Protein AF-A0A6B2DQP9-F1 (afdb_monomer_lite)

Foldseek 3Di:
DAKDKDADPPFDWDADPPPGDTKGFGIFIAGPVGHTPDTDIDDPVVVVVVVVVPPDDDD

Structure (mmCIF, N/CA/C/O backbone):
data_AF-A0A6B2DQP9-F1
#
_entry.id   AF-A0A6B2DQP9-F1
#
loop_
_atom_site.group_PDB
_atom_site.id
_atom_site.type_symbol
_atom_site.label_atom_id
_atom_site.label_alt_id
_atom_site.label_comp_id
_atom_site.label_asym_id
_atom_site.label_entity_id
_atom_site.label_seq_id
_atom_site.pdbx_PDB_ins_code
_atom_site.Cartn_x
_atom_site.Cartn_y
_atom_site.Cartn_z
_atom_site.occupancy
_atom_site.B_iso_or_equiv
_atom_site.auth_seq_id
_atom_site.auth_comp_id
_atom_site.auth_asym_id
_atom_site.auth_atom_id
_atom_site.pdbx_PDB_model_num
ATOM 1 N N . MET A 1 1 ? -7.851 2.779 23.286 1.00 82.44 1 MET A N 1
ATOM 2 C CA . MET A 1 1 ? -7.795 1.623 22.358 1.00 82.44 1 MET A CA 1
ATOM 3 C C . MET A 1 1 ? -6.372 1.512 21.816 1.00 82.44 1 MET A C 1
ATOM 5 O O . MET A 1 1 ? -5.743 2.555 21.682 1.00 82.44 1 MET A O 1
ATOM 9 N N . PRO A 1 2 ? -5.830 0.310 21.569 1.00 94.19 2 PRO A N 1
ATOM 10 C CA . PRO A 1 2 ? -4.488 0.162 21.006 1.00 94.19 2 PRO A CA 1
ATOM 11 C C . PRO A 1 2 ? -4.464 0.485 19.507 1.00 94.19 2 PRO A C 1
ATOM 13 O O . PRO A 1 2 ? -5.484 0.377 18.823 1.00 94.19 2 PRO A O 1
ATOM 16 N N . ASN A 1 3 ? -3.285 0.838 18.994 1.00 96.62 3 ASN A N 1
ATOM 17 C CA . ASN A 1 3 ? -3.054 0.980 17.558 1.00 96.62 3 ASN A CA 1
ATOM 18 C C . ASN A 1 3 ? -3.192 -0.383 16.865 1.00 96.62 3 ASN A C 1
ATOM 20 O O . ASN A 1 3 ? -2.919 -1.426 17.461 1.00 96.62 3 ASN A O 1
ATOM 24 N N . ARG A 1 4 ? -3.593 -0.381 15.593 1.00 96.06 4 ARG A N 1
ATOM 25 C CA . ARG A 1 4 ? -3.798 -1.605 14.807 1.00 96.06 4 ARG A CA 1
ATOM 26 C C . ARG A 1 4 ? -3.359 -1.423 13.362 1.00 96.06 4 ARG A C 1
ATOM 28 O O . ARG A 1 4 ? -3.441 -0.330 12.805 1.00 96.06 4 ARG A O 1
ATOM 35 N N . VAL A 1 5 ? -2.930 -2.523 12.755 1.00 95.31 5 VAL A N 1
ATOM 36 C CA . VAL A 1 5 ? -2.598 -2.595 11.330 1.00 95.31 5 VAL A CA 1
ATOM 37 C C . VAL A 1 5 ? -3.793 -3.173 10.578 1.00 95.31 5 VAL A C 1
ATOM 39 O O . VAL A 1 5 ? -4.317 -4.221 10.949 1.00 95.31 5 VAL A O 1
ATOM 42 N N . LEU A 1 6 ? -4.229 -2.489 9.524 1.00 94.12 6 LEU A N 1
ATOM 43 C CA . LEU A 1 6 ? -5.335 -2.898 8.662 1.00 94.12 6 LEU A CA 1
ATOM 44 C C . LEU A 1 6 ? -4.815 -3.192 7.258 1.00 94.12 6 LEU A C 1
ATOM 46 O O . LEU A 1 6 ? -4.121 -2.360 6.679 1.00 94.12 6 LEU A O 1
ATOM 50 N N . ILE A 1 7 ? -5.184 -4.342 6.695 1.00 93.25 7 ILE A N 1
ATOM 51 C CA . ILE A 1 7 ? -4.836 -4.703 5.316 1.00 93.25 7 ILE A CA 1
ATOM 52 C C . ILE A 1 7 ? -5.751 -3.958 4.339 1.00 93.25 7 ILE A C 1
ATOM 54 O O . ILE A 1 7 ? -6.976 -4.009 4.454 1.00 93.25 7 ILE A O 1
ATOM 58 N N . SER A 1 8 ? -5.154 -3.283 3.363 1.00 88.19 8 SER A N 1
ATOM 59 C CA . SER A 1 8 ? -5.856 -2.512 2.335 1.00 88.19 8 SER A CA 1
ATOM 60 C C . SER A 1 8 ? -6.074 -3.374 1.093 1.00 88.19 8 SER A C 1
ATOM 62 O O . SER A 1 8 ? -5.235 -3.397 0.199 1.00 88.19 8 SER A O 1
ATOM 64 N N . ARG A 1 9 ? -7.194 -4.105 1.049 1.00 81.44 9 ARG A N 1
ATOM 65 C CA . ARG A 1 9 ? -7.529 -5.002 -0.075 1.00 81.44 9 ARG A CA 1
ATOM 66 C C . ARG A 1 9 ? -7.940 -4.255 -1.346 1.0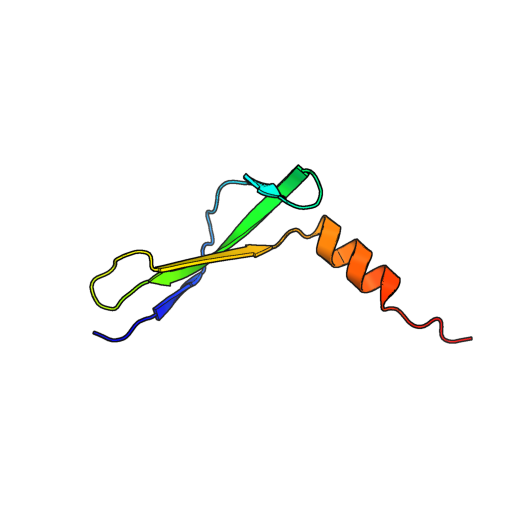0 81.44 9 ARG A C 1
ATOM 68 O O . ARG A 1 9 ? -7.594 -4.691 -2.434 1.00 81.44 9 ARG A O 1
ATOM 75 N N . ASP A 1 10 ? -8.598 -3.109 -1.188 1.00 81.44 10 ASP A N 1
ATOM 76 C CA . ASP A 1 10 ? -9.187 -2.338 -2.291 1.00 81.44 10 ASP A CA 1
ATOM 77 C C . ASP A 1 10 ? -8.425 -1.029 -2.553 1.00 81.44 10 ASP A C 1
ATOM 79 O O . ASP A 1 10 ? -9.01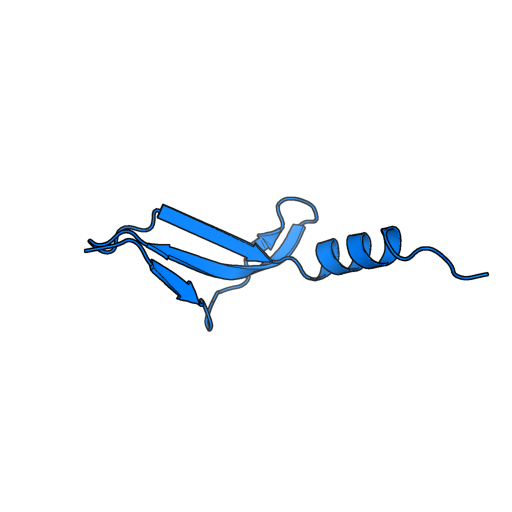5 0.020 -2.827 1.00 81.44 10 ASP A O 1
ATOM 83 N N . SER A 1 11 ? -7.098 -1.039 -2.386 1.00 84.50 11 SER A N 1
ATOM 84 C CA . SER A 1 11 ? -6.309 0.172 -2.606 1.00 84.50 11 SER A CA 1
ATOM 85 C C . SER A 1 11 ? -6.265 0.545 -4.086 1.00 84.50 11 SER A C 1
ATOM 87 O O . SER A 1 11 ? -6.089 -0.292 -4.970 1.00 84.50 11 SER A O 1
ATOM 89 N N . LYS A 1 12 ? -6.422 1.843 -4.362 1.00 88.69 12 LYS A N 1
ATOM 90 C CA . LYS A 1 12 ? -6.196 2.380 -5.702 1.00 88.69 12 LYS A CA 1
ATOM 91 C C . LYS A 1 12 ? -4.691 2.405 -5.990 1.00 88.69 12 LYS A C 1
ATOM 93 O O . LYS A 1 12 ? -3.929 2.775 -5.090 1.00 88.69 12 LYS A O 1
ATOM 98 N N . PRO A 1 13 ? -4.268 2.074 -7.221 1.00 90.62 13 PRO A N 1
ATOM 99 C CA . PRO A 1 13 ? -2.892 2.276 -7.643 1.00 90.62 13 PRO A CA 1
ATOM 100 C C . PRO A 1 13 ? -2.478 3.741 -7.505 1.00 90.62 13 PRO A C 1
ATOM 102 O O . PRO A 1 13 ? -3.228 4.640 -7.886 1.00 90.62 13 PRO A O 1
ATOM 105 N N . ILE A 1 14 ? -1.275 3.964 -6.986 1.00 92.12 14 ILE A N 1
ATOM 106 C CA . ILE A 1 14 ? -0.593 5.264 -6.976 1.00 92.12 14 ILE A CA 1
ATOM 107 C C . ILE A 1 14 ? 0.809 5.100 -7.590 1.00 92.12 14 ILE A C 1
ATOM 109 O O . ILE A 1 14 ? 1.280 3.965 -7.691 1.00 92.12 14 ILE A O 1
ATOM 113 N N . PRO A 1 15 ? 1.478 6.166 -8.058 1.00 94.12 15 PRO A N 1
ATOM 114 C CA . PRO A 1 15 ? 2.823 6.046 -8.620 1.00 94.12 15 PRO A CA 1
ATOM 115 C C . PRO A 1 15 ? 3.874 5.770 -7.535 1.00 94.12 15 PRO A C 1
ATOM 117 O O . PRO A 1 15 ? 3.794 6.291 -6.425 1.00 94.12 15 PRO A O 1
ATOM 120 N N . CYS A 1 16 ? 4.868 4.940 -7.855 1.00 94.19 16 CYS A N 1
ATOM 121 C CA . CYS A 1 16 ? 5.988 4.648 -6.963 1.00 94.19 16 CYS A CA 1
ATOM 122 C C . CYS A 1 16 ? 6.960 5.826 -6.942 1.00 94.19 16 CYS A C 1
ATOM 124 O O . CYS A 1 16 ? 7.366 6.300 -7.998 1.00 94.19 16 CYS A O 1
ATOM 126 N N . GLU A 1 17 ? 7.384 6.247 -5.753 1.00 90.44 17 GLU A N 1
ATOM 127 C CA . GLU A 1 17 ? 8.310 7.376 -5.599 1.00 90.44 17 GLU A CA 1
ATOM 128 C C . GLU A 1 17 ? 9.709 7.096 -6.172 1.00 90.44 17 GLU A C 1
ATOM 130 O O . GLU A 1 17 ? 10.392 8.022 -6.589 1.00 90.44 17 GLU A O 1
ATOM 135 N N . GLU A 1 18 ? 10.124 5.825 -6.247 1.00 93.56 18 GLU A N 1
ATOM 136 C CA . GLU A 1 18 ? 11.427 5.445 -6.812 1.00 93.56 18 GLU A CA 1
ATOM 137 C C . GLU A 1 18 ? 11.394 5.315 -8.343 1.00 93.56 18 GLU A C 1
ATOM 139 O O . GLU A 1 18 ? 12.299 5.787 -9.024 1.00 93.56 18 GLU A O 1
ATOM 144 N N . CYS A 1 19 ? 10.383 4.634 -8.897 1.00 94.81 19 CYS A N 1
ATOM 145 C CA . CYS A 1 19 ? 10.388 4.226 -10.309 1.00 94.81 19 CYS A CA 1
ATOM 146 C C . CYS A 1 19 ? 9.190 4.724 -11.132 1.00 94.81 19 CYS A C 1
ATOM 148 O O . CYS A 1 19 ? 9.072 4.372 -12.303 1.00 94.81 19 CYS A O 1
ATOM 150 N N . GLY A 1 20 ? 8.253 5.462 -10.532 1.00 94.75 20 GLY A N 1
ATOM 151 C CA . GLY A 1 20 ? 7.056 6.009 -11.187 1.00 94.75 20 GLY A CA 1
ATOM 152 C C . GLY A 1 20 ? 5.970 4.992 -11.565 1.00 94.75 20 GLY A C 1
ATOM 153 O O . GLY A 1 20 ? 4.851 5.383 -11.889 1.00 94.75 20 GLY A O 1
ATOM 154 N N . LEU A 1 21 ? 6.259 3.688 -11.506 1.00 94.62 21 LEU A N 1
ATOM 155 C CA . LEU A 1 21 ? 5.313 2.637 -11.895 1.00 94.62 21 LEU A CA 1
ATOM 156 C C . LEU A 1 21 ? 4.175 2.463 -10.873 1.00 94.62 21 LEU A C 1
ATOM 158 O O . LEU A 1 21 ? 4.359 2.789 -9.696 1.00 94.62 21 LEU A O 1
ATOM 162 N N . PRO A 1 22 ? 3.015 1.912 -11.291 1.00 92.44 22 PRO A N 1
ATOM 163 C CA . PRO A 1 22 ? 1.894 1.660 -10.392 1.00 92.44 22 PRO A CA 1
ATOM 164 C C . PRO A 1 22 ? 2.277 0.775 -9.199 1.00 92.44 22 PRO A C 1
ATOM 166 O O . PRO A 1 22 ? 2.873 -0.292 -9.348 1.00 92.44 22 PRO A O 1
ATOM 169 N N . THR A 1 23 ? 1.892 1.215 -8.008 1.00 93.06 23 THR A N 1
ATOM 170 C CA . THR A 1 23 ? 2.136 0.555 -6.723 1.00 93.06 23 THR A CA 1
ATOM 171 C C . THR A 1 23 ? 0.897 0.673 -5.834 1.00 93.06 23 THR A C 1
ATOM 173 O O . THR A 1 23 ? 0.012 1.496 -6.083 1.00 93.06 23 THR A O 1
ATOM 176 N N . LEU A 1 24 ? 0.803 -0.175 -4.812 1.00 92.56 24 LEU A N 1
ATOM 177 C CA . LEU A 1 24 ? -0.377 -0.288 -3.957 1.00 92.56 24 LEU A CA 1
ATOM 178 C C . LEU A 1 24 ? -0.035 -0.026 -2.493 1.00 92.56 24 LEU A C 1
ATOM 180 O O . LEU A 1 24 ? 0.992 -0.483 -1.985 1.00 92.56 24 LEU A O 1
ATOM 184 N N . HIS A 1 25 ? -0.961 0.630 -1.793 1.00 93.25 25 HIS A N 1
ATOM 185 C CA . HIS A 1 25 ? -0.989 0.599 -0.336 1.00 93.25 25 HIS A CA 1
ATOM 186 C C . HIS A 1 25 ? -1.506 -0.768 0.104 1.00 93.25 25 HIS A C 1
ATOM 188 O O . HIS A 1 25 ? -2.653 -1.106 -0.182 1.00 93.25 25 HIS A O 1
ATOM 194 N N . VAL A 1 26 ? -0.701 -1.539 0.828 1.00 93.38 26 VAL A N 1
ATOM 195 C CA . VAL A 1 26 ? -1.094 -2.885 1.287 1.00 93.38 26 VAL A CA 1
ATOM 196 C C . VAL A 1 26 ? -1.549 -2.896 2.739 1.00 93.38 26 VAL A C 1
ATOM 198 O O . VAL A 1 26 ? -2.327 -3.760 3.137 1.00 93.38 26 VAL A O 1
ATOM 201 N N . ALA 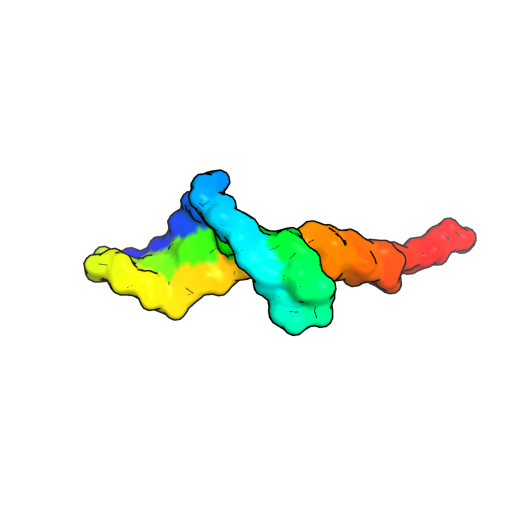A 1 27 ? -1.108 -1.915 3.529 1.00 94.31 27 ALA A N 1
ATOM 202 C CA . ALA A 1 27 ? -1.458 -1.809 4.935 1.00 94.31 27 ALA A CA 1
ATOM 203 C C . ALA A 1 27 ? -1.581 -0.351 5.392 1.00 94.31 27 ALA A C 1
ATOM 205 O O . ALA A 1 27 ? -0.953 0.551 4.832 1.00 94.31 27 ALA A O 1
ATOM 206 N N . ARG A 1 28 ? -2.401 -0.133 6.420 1.00 93.62 28 ARG A N 1
ATOM 207 C CA . ARG A 1 28 ? -2.566 1.137 7.134 1.00 93.62 28 ARG A CA 1
ATOM 208 C C . ARG A 1 28 ? -2.352 0.911 8.621 1.00 93.62 28 ARG A C 1
ATOM 210 O O . ARG A 1 28 ? -2.961 0.008 9.190 1.00 93.62 28 ARG A O 1
ATOM 217 N N . LEU A 1 29 ? -1.524 1.740 9.242 1.00 95.88 29 LEU A N 1
ATOM 218 C CA . LEU A 1 29 ? -1.429 1.841 10.691 1.00 95.88 29 LEU A CA 1
ATOM 219 C C . LEU A 1 29 ? -2.446 2.880 11.148 1.00 95.88 29 LEU A C 1
ATOM 221 O O . LEU A 1 29 ? -2.367 4.042 10.750 1.00 95.88 29 LEU A O 1
ATOM 225 N N . VAL A 1 30 ? -3.399 2.461 11.970 1.00 96.81 30 VAL A N 1
ATOM 226 C CA . VAL A 1 30 ? -4.389 3.363 12.558 1.00 96.81 30 VAL A CA 1
ATOM 227 C C . VAL A 1 30 ? -4.242 3.379 14.070 1.00 96.81 30 VAL A C 1
ATOM 229 O O . VAL A 1 30 ? -3.951 2.352 14.694 1.00 96.81 30 VAL A O 1
ATOM 232 N N . SER A 1 31 ? -4.428 4.552 14.658 1.00 97.19 31 SER A N 1
ATOM 233 C CA . SER A 1 31 ? -4.477 4.715 16.102 1.00 97.19 31 SER A CA 1
ATOM 234 C C . SER A 1 31 ? -5.727 4.059 16.685 1.00 97.19 31 SER A C 1
ATOM 236 O O . SER A 1 31 ? -6.670 3.686 15.975 1.00 97.19 31 SER A O 1
ATOM 238 N N . GLY A 1 32 ? -5.744 3.913 18.007 1.00 96.25 32 GLY A N 1
ATOM 239 C CA . GLY A 1 32 ? -6.892 3.350 18.709 1.00 96.25 32 GLY A CA 1
ATOM 240 C C . GLY A 1 32 ? -8.205 4.102 18.498 1.00 96.25 32 GLY A C 1
ATOM 241 O O . GLY A 1 32 ? -9.258 3.477 18.483 1.00 96.25 32 GLY A O 1
ATOM 242 N N . ASP A 1 33 ? -8.146 5.417 18.322 1.00 95.62 33 ASP A N 1
ATOM 243 C CA . ASP A 1 33 ? -9.286 6.293 18.023 1.00 95.62 33 ASP A CA 1
ATOM 244 C C . ASP A 1 33 ? -9.603 6.391 16.517 1.00 95.62 33 ASP A C 1
ATOM 246 O O . ASP A 1 33 ? -10.575 7.032 16.129 1.00 95.62 33 ASP A O 1
ATOM 250 N N . GLY A 1 34 ? -8.842 5.698 15.664 1.00 94.19 34 GLY A N 1
ATOM 251 C CA . GLY A 1 34 ? -9.126 5.549 14.237 1.00 94.19 34 GLY A CA 1
ATOM 252 C C . GLY A 1 34 ? -8.416 6.540 13.315 1.00 94.19 34 GLY A C 1
ATOM 253 O O . GLY A 1 34 ? -8.599 6.442 12.100 1.00 94.19 34 GLY A O 1
ATOM 254 N N . ALA A 1 35 ? -7.585 7.442 13.839 1.00 96.56 35 ALA A N 1
ATOM 255 C CA . ALA A 1 35 ? -6.754 8.307 13.009 1.00 96.56 35 ALA A CA 1
ATOM 256 C C . ALA A 1 35 ? -5.716 7.492 12.216 1.00 96.56 35 ALA A C 1
ATOM 258 O O . ALA A 1 35 ? -5.150 6.507 12.696 1.00 96.56 35 ALA A O 1
ATOM 259 N N . LEU A 1 36 ? -5.464 7.899 10.971 1.00 95.00 36 LEU A N 1
ATOM 260 C CA . LEU A 1 36 ? -4.429 7.289 10.143 1.00 95.00 36 LEU A CA 1
ATOM 261 C C . LEU A 1 36 ? -3.054 7.783 10.603 1.00 95.00 36 LEU A C 1
ATOM 263 O O . LEU A 1 36 ? -2.771 8.973 10.520 1.00 95.00 36 LEU A O 1
ATOM 267 N N . LEU A 1 37 ? -2.204 6.863 11.054 1.00 95.94 37 LEU A N 1
ATOM 268 C CA . LEU A 1 37 ? -0.839 7.164 11.496 1.00 95.94 37 LEU A CA 1
ATOM 269 C C . LEU A 1 37 ? 0.197 6.927 10.395 1.00 95.94 37 LEU A C 1
ATOM 271 O O . LEU A 1 37 ? 1.256 7.543 10.400 1.00 95.94 37 LEU A O 1
ATOM 275 N N . GLY A 1 38 ? -0.086 6.018 9.462 1.0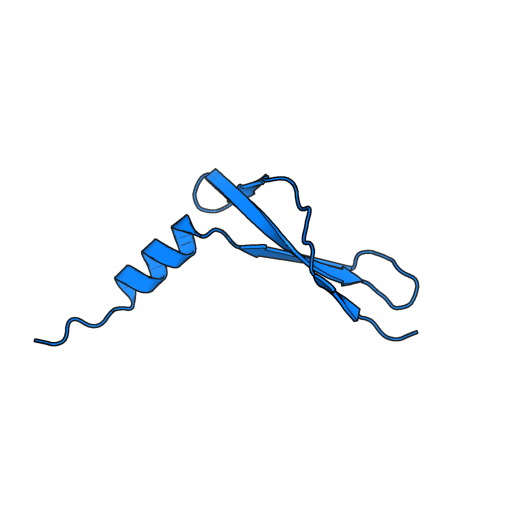0 93.19 38 GLY A N 1
ATOM 276 C CA . GLY A 1 38 ? 0.826 5.719 8.365 1.00 93.19 38 GLY A CA 1
ATOM 277 C C . GLY A 1 38 ? 0.304 4.636 7.433 1.00 93.19 38 GLY A C 1
ATOM 278 O O . GLY A 1 38 ? -0.704 3.978 7.708 1.00 93.19 38 GLY A O 1
ATOM 279 N N . GLN A 1 39 ? 1.000 4.447 6.315 1.00 92.81 39 GLN A N 1
ATOM 280 C CA . GLN A 1 39 ? 0.656 3.449 5.307 1.00 92.81 39 GLN A CA 1
ATOM 281 C C . GLN A 1 39 ? 1.912 2.759 4.779 1.00 92.81 39 GLN A C 1
ATOM 283 O O . GLN A 1 39 ? 2.984 3.355 4.724 1.00 92.81 39 GLN A O 1
ATOM 288 N N . THR A 1 40 ? 1.767 1.503 4.369 1.00 91.44 40 THR A N 1
ATOM 289 C CA . THR A 1 40 ? 2.843 0.736 3.734 1.00 91.44 40 THR A CA 1
ATOM 290 C C . THR A 1 40 ? 2.561 0.589 2.249 1.00 91.44 40 THR A C 1
ATOM 292 O O . THR A 1 40 ? 1.492 0.109 1.861 1.00 91.44 40 THR A O 1
ATOM 295 N N . MET A 1 41 ? 3.550 0.966 1.443 1.00 92.00 41 MET A N 1
ATOM 296 C CA . MET A 1 41 ? 3.549 0.872 -0.013 1.00 92.00 41 MET A CA 1
ATOM 297 C C . MET A 1 41 ? 4.349 -0.334 -0.492 1.00 92.00 41 MET A C 1
ATOM 299 O O . MET A 1 41 ? 5.425 -0.611 0.035 1.00 92.00 41 MET A O 1
ATOM 303 N N . VAL A 1 42 ? 3.853 -1.033 -1.515 1.00 91.81 42 VAL A N 1
ATOM 304 C CA . VAL A 1 42 ? 4.575 -2.144 -2.154 1.00 91.81 42 VAL A CA 1
ATOM 305 C C . VAL A 1 42 ? 4.586 -1.975 -3.667 1.00 91.81 42 VAL A C 1
ATOM 307 O O . VAL A 1 42 ? 3.584 -2.213 -4.341 1.00 91.81 42 VAL A O 1
ATOM 310 N N . CYS A 1 43 ? 5.762 -1.629 -4.199 1.00 94.00 43 CYS A N 1
ATOM 311 C CA . CYS A 1 43 ? 6.034 -1.629 -5.633 1.00 94.00 43 CYS A CA 1
ATOM 312 C C . CYS A 1 43 ? 6.612 -2.987 -6.043 1.00 94.00 43 CYS A C 1
ATOM 314 O O . CYS A 1 43 ? 7.746 -3.328 -5.693 1.00 94.00 43 CYS A O 1
ATOM 316 N N . THR A 1 44 ? 5.848 -3.775 -6.797 1.00 90.06 44 THR A N 1
ATOM 317 C CA . THR A 1 44 ? 6.294 -5.100 -7.254 1.00 90.06 44 THR A CA 1
ATOM 318 C C . THR A 1 44 ? 7.432 -5.015 -8.270 1.00 90.06 44 THR A C 1
ATOM 320 O O . THR A 1 44 ? 8.267 -5.915 -8.300 1.00 90.06 44 THR A O 1
ATOM 323 N N . ALA A 1 45 ? 7.529 -3.921 -9.034 1.00 93.12 45 ALA A N 1
ATOM 324 C CA . ALA A 1 45 ? 8.630 -3.689 -9.967 1.00 93.12 45 ALA A CA 1
ATOM 325 C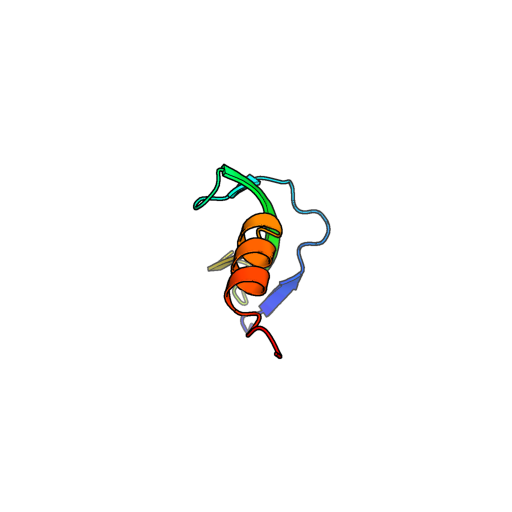 C . ALA A 1 45 ? 9.966 -3.475 -9.235 1.00 93.12 45 ALA A C 1
ATOM 327 O O . ALA A 1 45 ? 10.903 -4.238 -9.453 1.00 93.12 45 ALA A O 1
ATOM 328 N N . CYS A 1 46 ? 10.043 -2.514 -8.304 1.00 92.31 46 CYS A N 1
ATOM 329 C CA . CYS A 1 46 ? 11.253 -2.304 -7.496 1.00 92.31 46 CYS A CA 1
ATOM 330 C C . CYS A 1 46 ? 11.600 -3.528 -6.642 1.00 92.31 46 CYS A C 1
ATOM 332 O O . CYS A 1 46 ? 12.777 -3.836 -6.461 1.00 92.31 46 CYS A O 1
ATOM 334 N N . ARG A 1 47 ? 10.589 -4.238 -6.117 1.00 89.25 47 ARG A N 1
ATOM 335 C CA . ARG A 1 47 ? 10.811 -5.480 -5.365 1.00 89.25 47 ARG A CA 1
ATOM 336 C C . ARG A 1 47 ? 11.459 -6.552 -6.238 1.00 89.25 47 ARG A C 1
ATOM 338 O O . ARG A 1 47 ? 12.374 -7.216 -5.767 1.00 89.25 47 ARG A O 1
ATOM 345 N N . ARG A 1 48 ? 10.998 -6.721 -7.482 1.00 89.31 48 ARG A N 1
ATOM 346 C CA . ARG A 1 48 ? 11.581 -7.684 -8.422 1.00 89.31 48 ARG A CA 1
ATOM 347 C C . ARG A 1 48 ? 13.022 -7.317 -8.765 1.00 89.31 48 ARG A C 1
ATOM 349 O O . ARG A 1 48 ? 13.882 -8.162 -8.577 1.00 89.31 48 ARG A O 1
ATOM 356 N N . HIS A 1 49 ? 13.290 -6.063 -9.137 1.00 83.06 49 HIS A N 1
ATOM 357 C CA . HIS A 1 49 ? 14.658 -5.622 -9.439 1.00 83.06 49 HIS A CA 1
ATOM 358 C C . HIS A 1 49 ? 15.618 -5.836 -8.258 1.00 83.06 49 HIS A C 1
ATOM 360 O O . HIS A 1 49 ? 16.747 -6.271 -8.455 1.00 83.06 49 HIS A O 1
ATOM 366 N N . ARG A 1 50 ? 15.171 -5.583 -7.016 1.00 85.94 50 ARG A N 1
ATOM 367 C CA . ARG A 1 50 ? 15.970 -5.884 -5.815 1.00 85.94 50 ARG A CA 1
ATOM 368 C C . ARG A 1 50 ? 16.182 -7.381 -5.607 1.00 85.94 50 ARG A C 1
ATOM 370 O O . ARG A 1 50 ? 17.289 -7.780 -5.285 1.00 85.94 50 ARG A O 1
ATOM 377 N N . ALA A 1 51 ? 15.149 -8.199 -5.794 1.00 85.50 51 ALA A N 1
ATOM 378 C CA . ALA A 1 51 ? 15.268 -9.650 -5.656 1.00 85.50 51 ALA A CA 1
ATOM 379 C C . ALA A 1 51 ? 16.205 -10.262 -6.712 1.00 85.50 51 ALA A C 1
ATOM 381 O O . ALA A 1 51 ? 16.946 -11.184 -6.402 1.00 85.50 51 ALA A O 1
ATOM 382 N N . GLU A 1 52 ? 16.193 -9.735 -7.938 1.00 85.94 52 GLU A N 1
ATOM 383 C CA . GLU A 1 52 ? 17.124 -10.119 -9.005 1.00 85.94 52 GLU A CA 1
ATOM 384 C C . GLU A 1 52 ? 18.559 -9.683 -8.686 1.00 85.94 52 GLU A C 1
ATOM 386 O O . GLU A 1 52 ? 19.491 -10.437 -8.940 1.00 85.94 52 GLU A O 1
ATOM 391 N N . ALA A 1 53 ? 18.742 -8.499 -8.094 1.00 81.50 53 ALA A N 1
ATOM 392 C CA . ALA A 1 53 ? 20.057 -8.013 -7.682 1.00 81.50 53 ALA A CA 1
ATOM 393 C C . ALA A 1 53 ? 20.652 -8.791 -6.491 1.00 81.50 53 ALA A C 1
ATOM 395 O O . ALA A 1 53 ? 21.868 -8.938 -6.413 1.00 81.50 53 ALA A O 1
ATOM 396 N N . ASP A 1 54 ? 19.813 -9.275 -5.571 1.00 82.31 54 ASP A N 1
ATOM 397 C CA . ASP A 1 54 ? 20.228 -10.036 -4.379 1.00 82.31 54 ASP A CA 1
ATOM 398 C C . ASP A 1 54 ? 20.401 -11.540 -4.658 1.00 82.31 54 ASP A C 1
ATOM 400 O O . ASP A 1 54 ? 20.979 -12.275 -3.857 1.00 82.31 54 ASP A O 1
ATOM 404 N N . ALA A 1 55 ? 19.918 -12.018 -5.810 1.00 79.25 55 ALA A N 1
ATOM 405 C CA . ALA A 1 55 ? 20.110 -13.394 -6.236 1.00 79.25 55 ALA A CA 1
ATOM 406 C C . ALA A 1 55 ? 21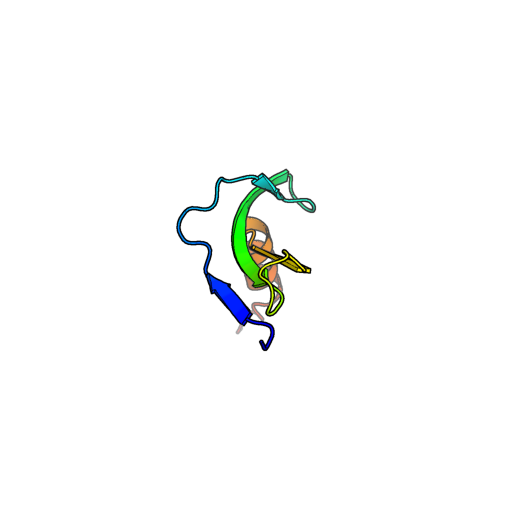.601 -13.652 -6.512 1.00 79.25 55 ALA A C 1
ATOM 408 O O . ALA A 1 55 ? 22.115 -13.359 -7.590 1.00 79.25 55 ALA A O 1
ATOM 409 N N . VAL A 1 56 ? 22.303 -14.221 -5.527 1.00 70.88 56 VAL A N 1
ATOM 410 C CA . VAL A 1 56 ? 23.679 -14.698 -5.702 1.00 70.88 56 VAL A CA 1
ATOM 411 C C . VAL A 1 56 ? 23.672 -15.788 -6.780 1.00 70.88 56 VAL A C 1
ATOM 413 O O . VAL A 1 56 ? 22.977 -16.795 -6.608 1.00 70.88 56 VAL A O 1
ATOM 416 N N . PRO A 1 57 ? 24.423 -15.630 -7.886 1.00 67.75 57 PRO A N 1
ATOM 417 C CA . PRO A 1 57 ? 24.521 -16.674 -8.889 1.00 67.75 57 PRO A CA 1
ATOM 418 C C . PRO A 1 57 ? 25.228 -17.879 -8.265 1.00 67.75 57 PRO A C 1
ATOM 420 O O . PRO A 1 57 ? 26.403 -17.818 -7.911 1.00 67.75 57 PRO A O 1
ATOM 423 N N . VAL A 1 58 ? 24.494 -18.978 -8.108 1.00 64.94 58 VAL A N 1
ATOM 424 C CA . VAL A 1 58 ? 25.078 -20.291 -7.829 1.00 64.94 58 VAL A CA 1
ATOM 425 C C . VAL A 1 58 ? 25.706 -20.799 -9.127 1.00 64.94 58 VAL A C 1
ATOM 427 O O . VAL A 1 58 ? 24.998 -21.251 -10.027 1.00 64.94 58 VAL A O 1
ATOM 430 N N . HIS A 1 59 ? 27.028 -20.654 -9.228 1.00 55.25 59 HIS A N 1
ATOM 431 C CA . HIS A 1 59 ? 27.879 -21.321 -10.214 1.00 55.25 59 HIS A CA 1
ATOM 432 C C . HIS A 1 59 ? 28.621 -22.483 -9.561 1.00 55.25 59 HIS A C 1
ATOM 434 O O . HIS A 1 59 ? 29.118 -22.294 -8.428 1.00 55.25 59 HIS A O 1
#

Secondary structure (DSSP, 8-state):
---EEEE-TTPPPEE-TTT-SEEEEEEEEE-TTS-EEEEEEE-HHHHHHHHHHH-----

Radius of gyration: 15.38 Å; chains: 1; bounding box: 37×30×34 Å

Sequence (59 aa):
MPNRVLISRDSKPIPCEECGLPTLHVARLVSGDGALLGQTMVCTACRRHRAEADAVPVH

pLDDT: mean 89.55, std 8.24, range [55.25, 97.19]